Protein AF-A0A0Q9JMV9-F1 (afdb_monomer_lite)

Radius of gyration: 16.18 Å; chains: 1; bounding box: 41×30×48 Å

Foldseek 3Di:
DLVCLVVVLQVLVVVLVVQFDPVCCVVCVVVLVVQLVVQLVVCVVCVVPDQKDFADPPPPDDPNVSSNSSSVRVSSSVSRNLVRPQPPPDPPPRNVVSVVVSVVVVLVVVCCCCPVVVRIDGPPPDDSDPPDD

pLDDT: mean 79.97, std 12.31, range [35.97, 93.56]

Secondary structure (DSSP, 8-state):
-HHHHHHHHHTHHHHHHHHS-GGGHHHHHHHHHHHHHHHHHHHHHTTTS-S-EE--TTT---HHHHHHHHHHHHHHHHHHHHHHT--TTS-THHHHHHHHHHHHHHHHHHHHIIIII--EE-STT--SSS---

Sequence (133 aa):
MELVYFVGSCLWIPVALKFGDWKSLKRYAASVYYVMLGSVLAVVITANRELWIYESPTYHIDDTIIELFITFVVFPSAFFVFLSRYPNGSGVLKPFLYITLWVGVFAGCEAFVHYYLRIMSYQNGWIISALHS

Structure (mmCIF, N/CA/C/O backbone):
data_AF-A0A0Q9JMV9-F1
#
_entry.id   AF-A0A0Q9JMV9-F1
#
loop_
_atom_site.group_PDB
_atom_site.id
_atom_site.type_symbol
_atom_site.label_atom_id
_atom_site.label_alt_id
_atom_site.label_comp_id
_atom_site.label_asym_id
_atom_site.label_entity_id
_atom_site.label_seq_id
_atom_site.pdbx_PDB_ins_code
_atom_site.Cartn_x
_atom_site.Cartn_y
_atom_site.Cartn_z
_atom_site.occupancy
_atom_site.B_iso_or_equiv
_atom_site.auth_seq_id
_atom_site.auth_comp_id
_atom_site.auth_asym_id
_atom_site.auth_atom_id
_atom_site.pdbx_PDB_model_num
ATOM 1 N N . MET A 1 1 ? 9.883 7.353 -17.294 1.00 64.94 1 MET A N 1
ATOM 2 C CA . MET A 1 1 ? 8.598 6.667 -17.010 1.00 64.94 1 MET A CA 1
ATOM 3 C C . MET A 1 1 ? 8.609 6.071 -15.604 1.00 64.94 1 MET A C 1
ATOM 5 O O . MET A 1 1 ? 7.594 6.157 -14.925 1.00 64.94 1 MET A O 1
ATOM 9 N N . GLU A 1 2 ? 9.765 5.624 -15.090 1.00 66.81 2 GLU A N 1
ATOM 10 C CA . GLU A 1 2 ? 9.883 5.078 -13.728 1.00 66.81 2 GLU A CA 1
ATOM 11 C C . GLU A 1 2 ? 9.528 6.094 -12.635 1.00 66.81 2 GLU A C 1
ATOM 13 O O . GLU A 1 2 ? 8.892 5.747 -11.644 1.00 66.81 2 GLU A O 1
ATOM 18 N N . LEU A 1 3 ? 9.863 7.377 -12.836 1.00 72.25 3 LEU A N 1
ATOM 19 C CA . LEU A 1 3 ? 9.514 8.451 -11.896 1.00 72.25 3 LEU A CA 1
ATOM 20 C C . LEU A 1 3 ? 8.010 8.525 -11.594 1.00 72.25 3 LEU A C 1
ATOM 22 O O . LEU A 1 3 ? 7.638 8.937 -10.501 1.00 72.25 3 LEU A O 1
ATOM 26 N N . VAL A 1 4 ? 7.143 8.105 -12.520 1.00 75.94 4 VAL A N 1
ATOM 27 C CA . VAL A 1 4 ? 5.692 8.096 -12.296 1.00 75.94 4 VAL A CA 1
ATOM 28 C C . VAL A 1 4 ? 5.308 7.046 -11.253 1.00 75.94 4 VAL A C 1
ATOM 30 O O . VAL A 1 4 ? 4.483 7.339 -10.389 1.00 75.94 4 VAL A O 1
ATOM 33 N N . TYR A 1 5 ? 5.951 5.874 -11.255 1.00 75.25 5 TYR A N 1
ATOM 34 C CA . TYR A 1 5 ? 5.751 4.858 -10.217 1.00 75.25 5 TYR A CA 1
ATOM 35 C C . TYR A 1 5 ? 6.260 5.324 -8.865 1.00 75.25 5 TYR A C 1
ATOM 37 O O . TYR A 1 5 ? 5.558 5.174 -7.866 1.00 75.25 5 TYR A O 1
ATOM 45 N N . PHE A 1 6 ? 7.448 5.929 -8.827 1.00 80.31 6 PHE A N 1
ATOM 46 C CA . PHE A 1 6 ? 8.015 6.454 -7.589 1.00 80.31 6 PHE A CA 1
ATOM 47 C C . PHE A 1 6 ? 7.139 7.560 -6.999 1.00 80.31 6 PHE A C 1
ATOM 49 O O . PHE A 1 6 ? 6.744 7.483 -5.838 1.00 80.31 6 PHE A O 1
ATOM 56 N N . VAL A 1 7 ? 6.775 8.559 -7.806 1.00 83.75 7 VAL A N 1
ATOM 57 C CA . VAL A 1 7 ? 5.924 9.672 -7.370 1.00 83.75 7 VAL A CA 1
ATOM 58 C C . VAL A 1 7 ? 4.540 9.161 -6.975 1.00 83.75 7 VAL A C 1
ATOM 60 O O . VAL A 1 7 ? 4.081 9.471 -5.879 1.00 83.75 7 VAL A O 1
ATOM 63 N N . GLY A 1 8 ? 3.904 8.329 -7.805 1.00 82.81 8 GLY A N 1
ATOM 64 C CA . GLY A 1 8 ? 2.589 7.747 -7.529 1.00 82.81 8 GLY A CA 1
ATOM 65 C C . GLY A 1 8 ? 2.566 6.900 -6.257 1.00 82.81 8 GLY A C 1
ATOM 66 O O . GLY A 1 8 ? 1.641 7.013 -5.455 1.00 82.81 8 GLY A O 1
ATOM 67 N N . SER A 1 9 ? 3.618 6.119 -6.013 1.00 84.19 9 SER A N 1
ATOM 68 C CA . SER A 1 9 ? 3.758 5.330 -4.787 1.00 84.19 9 SER A CA 1
ATOM 69 C C . SER A 1 9 ? 3.947 6.219 -3.561 1.00 84.19 9 SER A C 1
ATOM 71 O O . SER A 1 9 ? 3.299 6.015 -2.536 1.00 84.19 9 SER A O 1
ATOM 73 N N . CYS A 1 10 ? 4.767 7.265 -3.673 1.00 87.62 10 CYS A N 1
ATOM 74 C CA . CYS A 1 10 ? 4.982 8.233 -2.601 1.00 87.62 10 CYS A CA 1
ATOM 75 C C . CYS A 1 10 ? 3.721 9.033 -2.249 1.00 87.62 10 CYS A C 1
ATOM 77 O O . CYS A 1 10 ? 3.595 9.457 -1.102 1.00 87.62 10 CYS A O 1
ATOM 79 N N . LEU A 1 11 ? 2.758 9.202 -3.168 1.00 88.88 11 LEU A N 1
ATOM 80 C CA . LEU A 1 11 ? 1.466 9.838 -2.868 1.00 88.88 11 LEU A CA 1
ATOM 81 C C . LEU A 1 11 ? 0.630 9.048 -1.849 1.00 88.88 11 LEU A C 1
ATOM 83 O O . LEU A 1 11 ? -0.212 9.637 -1.172 1.00 88.88 11 LEU A O 1
ATOM 87 N N . TRP A 1 12 ? 0.883 7.750 -1.665 1.00 86.56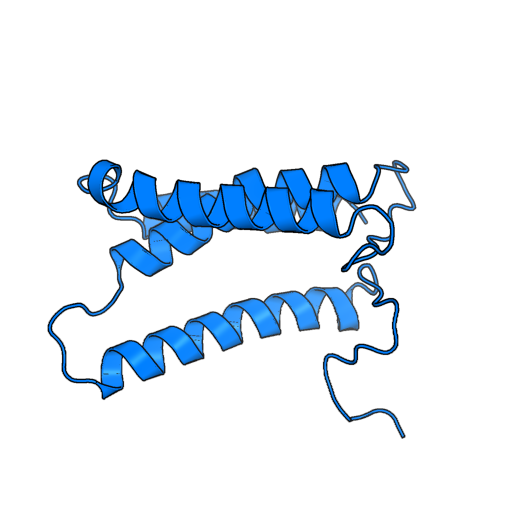 12 TRP A N 1
ATOM 88 C CA . TRP A 1 12 ? 0.205 6.963 -0.633 1.00 86.56 12 TRP A CA 1
ATOM 89 C C . TRP A 1 12 ? 0.674 7.296 0.786 1.00 86.56 12 TRP A C 1
ATOM 91 O O . TRP A 1 12 ? -0.100 7.150 1.732 1.00 86.56 12 TRP A O 1
ATOM 101 N N . ILE A 1 13 ? 1.891 7.820 0.948 1.00 88.06 13 ILE A N 1
ATOM 102 C CA . ILE A 1 13 ? 2.450 8.210 2.249 1.00 88.06 13 ILE A CA 1
ATOM 103 C C . ILE A 1 13 ? 1.627 9.334 2.912 1.00 88.06 13 ILE A C 1
ATOM 105 O O . ILE A 1 13 ? 1.168 9.141 4.040 1.00 88.06 13 ILE A O 1
ATOM 109 N N . PRO A 1 14 ? 1.362 10.494 2.269 1.00 89.81 14 PRO A N 1
ATOM 110 C CA . PRO A 1 14 ? 0.534 11.538 2.873 1.00 89.81 14 PRO A CA 1
ATOM 111 C C . PRO A 1 14 ? -0.919 11.091 3.081 1.00 89.81 14 PRO A C 1
ATOM 113 O O . PRO A 1 14 ? -1.559 11.526 4.039 1.00 89.81 14 PRO A O 1
ATOM 116 N N . VAL A 1 15 ? -1.440 10.193 2.237 1.00 88.19 15 VAL A N 1
ATOM 117 C CA . VAL A 1 15 ? -2.766 9.580 2.427 1.00 88.19 15 VAL A CA 1
ATOM 118 C C . VAL A 1 15 ? -2.784 8.755 3.717 1.00 88.19 15 VAL A C 1
ATOM 120 O O . VAL A 1 15 ? -3.683 8.935 4.540 1.00 88.19 15 VAL A O 1
ATOM 123 N N . ALA A 1 16 ? -1.764 7.927 3.951 1.00 88.12 16 ALA A N 1
ATOM 124 C CA . ALA A 1 16 ? -1.607 7.174 5.192 1.00 88.12 16 ALA A CA 1
ATOM 125 C C . ALA A 1 16 ? -1.449 8.084 6.415 1.00 88.12 16 ALA A C 1
ATOM 127 O O . ALA A 1 16 ? -2.099 7.856 7.435 1.00 88.12 16 ALA A O 1
ATOM 128 N N . LEU A 1 17 ? -0.663 9.158 6.305 1.00 87.00 17 LEU A N 1
ATOM 129 C CA . LEU A 1 17 ? -0.485 10.146 7.377 1.00 87.00 17 LEU A CA 1
ATOM 130 C C . LEU A 1 17 ? -1.797 10.828 7.757 1.00 87.00 17 LEU A C 1
ATOM 132 O O . LEU A 1 17 ? -2.095 10.956 8.942 1.00 87.00 17 LEU A O 1
ATOM 136 N N . LYS A 1 18 ? -2.607 11.214 6.770 1.00 88.38 18 LYS A N 1
ATOM 137 C CA . LYS A 1 18 ? -3.860 11.937 7.002 1.00 88.38 18 LYS A CA 1
ATOM 138 C C . LYS A 1 18 ? -5.007 11.041 7.473 1.00 88.38 18 LYS A C 1
ATOM 140 O O . LYS A 1 18 ? -5.849 11.494 8.247 1.00 88.38 18 LYS A O 1
ATO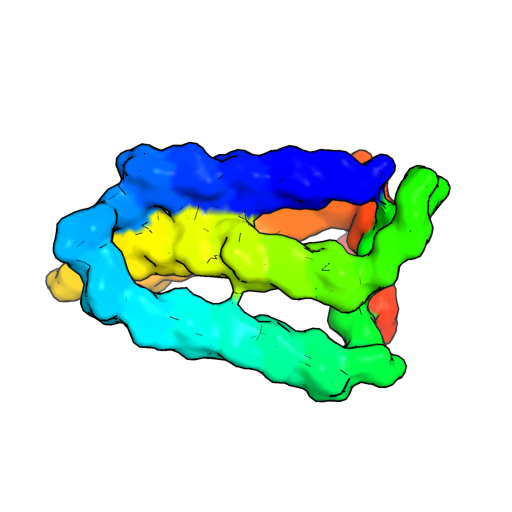M 145 N N . PHE A 1 19 ? -5.093 9.812 6.969 1.00 86.31 19 PHE A N 1
ATOM 146 C CA . PHE A 1 19 ? -6.276 8.966 7.146 1.00 86.31 19 PHE A CA 1
ATOM 147 C C . PHE A 1 19 ? -6.062 7.735 8.029 1.00 86.31 19 PHE A C 1
ATOM 149 O O . PHE A 1 19 ? -7.057 7.126 8.435 1.00 86.31 19 PHE A O 1
ATOM 156 N N . GLY A 1 20 ? -4.811 7.381 8.323 1.00 82.56 20 GLY A N 1
ATOM 157 C CA . GLY A 1 20 ? -4.453 6.255 9.175 1.00 82.56 20 GLY A CA 1
ATOM 158 C C . GLY A 1 20 ? -4.605 6.558 10.666 1.00 82.56 20 GLY A 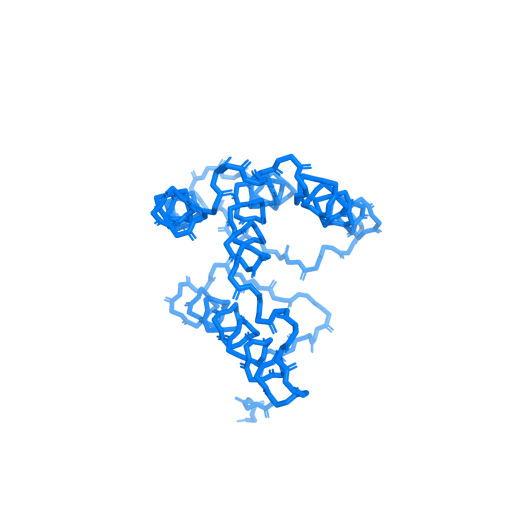C 1
ATOM 159 O O . GLY A 1 20 ? -4.352 7.674 11.125 1.00 82.56 20 GLY A O 1
ATOM 160 N N . ASP A 1 21 ? -5.015 5.552 11.439 1.00 85.75 21 ASP A N 1
ATOM 161 C CA . ASP A 1 21 ? -5.104 5.655 12.896 1.00 85.75 21 ASP A CA 1
ATOM 162 C C . ASP A 1 21 ? -3.772 5.263 13.548 1.00 85.75 21 ASP A C 1
ATOM 164 O O . ASP A 1 21 ? -3.533 4.121 13.948 1.00 85.75 21 ASP A O 1
ATOM 168 N N . TRP A 1 22 ? -2.873 6.241 13.656 1.00 82.25 22 TRP A N 1
ATOM 169 C CA . TRP A 1 22 ? -1.521 6.065 14.197 1.00 82.25 22 TRP A CA 1
ATOM 170 C C . TRP A 1 22 ? -1.495 5.558 15.644 1.00 82.25 22 TRP A C 1
ATOM 172 O O . TRP A 1 22 ? -0.522 4.925 16.055 1.00 82.25 22 TRP A O 1
ATOM 182 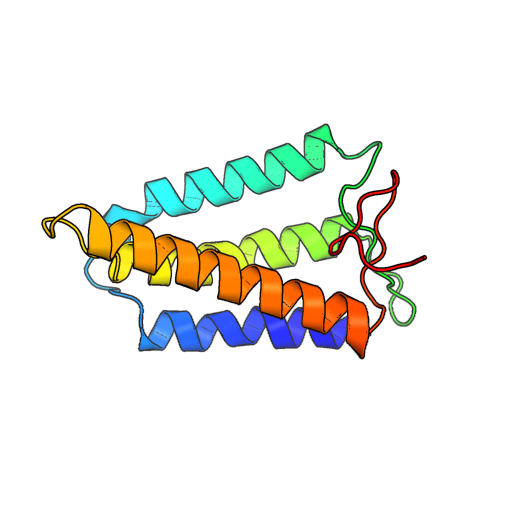N N . LYS A 1 23 ? -2.568 5.777 16.418 1.00 81.56 23 LYS A N 1
ATOM 183 C CA . LYS A 1 23 ? -2.656 5.316 17.813 1.00 81.56 23 LYS A CA 1
ATOM 184 C C . LYS A 1 23 ? -2.801 3.800 17.909 1.00 81.56 23 LYS A C 1
ATOM 186 O O . LYS A 1 23 ? -2.325 3.202 18.871 1.00 81.56 23 LYS A O 1
ATOM 191 N N . SER A 1 24 ? -3.423 3.176 16.913 1.00 81.88 24 SER A N 1
ATOM 192 C CA . SER A 1 24 ? -3.638 1.731 16.850 1.00 81.88 24 SER A CA 1
ATOM 193 C C . SER A 1 24 ? -2.733 1.030 15.831 1.00 81.88 24 SER A C 1
ATOM 195 O O . SER A 1 24 ? -2.913 -0.158 15.573 1.00 81.88 24 SER A O 1
ATOM 197 N N . LEU A 1 25 ? -1.687 1.701 15.328 1.00 79.44 25 LEU A N 1
ATOM 198 C CA . LEU A 1 25 ? -0.734 1.155 14.350 1.00 79.44 25 LEU A CA 1
ATOM 199 C C . LEU A 1 25 ? -0.190 -0.229 14.744 1.00 79.44 25 LEU A C 1
ATOM 201 O O . LEU A 1 25 ? -0.158 -1.138 13.917 1.00 79.44 25 LEU A O 1
ATOM 205 N N . LYS A 1 26 ? 0.155 -0.432 16.024 1.00 82.12 26 LYS A N 1
ATOM 206 C CA . LYS A 1 26 ? 0.636 -1.731 16.532 1.00 82.12 26 LYS A CA 1
ATOM 207 C C . LYS A 1 26 ? -0.372 -2.869 16.343 1.00 82.12 26 LYS A C 1
ATOM 209 O O . LYS A 1 26 ? 0.038 -4.007 16.150 1.00 82.12 26 LYS A O 1
ATOM 214 N N . ARG A 1 27 ? -1.674 -2.572 16.385 1.00 85.94 27 ARG A N 1
ATOM 215 C CA . ARG A 1 27 ? -2.743 -3.561 16.189 1.00 85.94 27 ARG A CA 1
ATOM 216 C C . ARG A 1 27 ? -2.790 -4.055 14.746 1.00 85.94 27 ARG A C 1
ATOM 218 O O . ARG A 1 27 ? -3.054 -5.229 14.521 1.00 85.94 27 ARG A O 1
ATOM 225 N N . TYR A 1 28 ? -2.537 -3.168 13.787 1.00 85.50 28 TYR A N 1
ATOM 226 C CA . TYR A 1 28 ? -2.616 -3.480 12.359 1.00 85.50 28 TYR A CA 1
ATOM 227 C C . TYR A 1 28 ? -1.274 -3.904 11.756 1.00 85.50 28 TYR A C 1
ATOM 229 O O . TYR A 1 28 ? -1.258 -4.490 10.676 1.00 85.50 28 TYR A O 1
ATOM 237 N N . ALA A 1 29 ? -0.164 -3.667 12.461 1.00 85.50 29 ALA A N 1
ATOM 238 C CA . ALA A 1 29 ? 1.186 -3.984 12.004 1.00 85.50 29 ALA A CA 1
ATOM 239 C C . ALA A 1 29 ? 1.330 -5.445 11.550 1.00 85.50 29 ALA A C 1
ATOM 241 O O . ALA A 1 29 ? 1.845 -5.693 10.467 1.00 85.50 29 ALA A O 1
ATOM 242 N N . ALA A 1 30 ? 0.805 -6.405 12.320 1.00 88.19 30 ALA A N 1
ATOM 243 C CA . ALA A 1 30 ? 0.866 -7.822 11.957 1.00 88.19 30 ALA A CA 1
ATOM 244 C C . ALA A 1 30 ? 0.169 -8.123 10.616 1.00 88.19 30 ALA A C 1
ATOM 246 O O . ALA A 1 30 ? 0.710 -8.851 9.789 1.00 88.19 30 ALA A O 1
ATOM 247 N N . SER A 1 31 ? -1.005 -7.532 10.376 1.00 90.06 31 SER A N 1
ATOM 248 C CA . SER A 1 31 ? -1.751 -7.716 9.126 1.00 90.06 31 SER A CA 1
ATOM 249 C C . SER A 1 31 ? -1.059 -7.041 7.945 1.00 90.06 31 SER A C 1
ATOM 251 O O . SER A 1 31 ? -1.012 -7.607 6.858 1.00 90.06 31 SER A O 1
ATOM 253 N N . VAL A 1 32 ? -0.482 -5.858 8.162 1.00 88.31 32 VAL A N 1
ATOM 254 C CA . VAL A 1 32 ? 0.308 -5.161 7.142 1.00 88.31 32 VAL A CA 1
ATOM 255 C C . VAL A 1 32 ? 1.544 -5.983 6.763 1.00 88.31 32 VAL A C 1
ATOM 257 O O . VAL A 1 32 ? 1.779 -6.209 5.579 1.00 88.31 32 VAL A O 1
ATOM 260 N N . TYR A 1 33 ? 2.284 -6.509 7.744 1.00 88.75 33 TYR A N 1
ATOM 261 C CA . TYR A 1 33 ? 3.438 -7.370 7.479 1.00 88.75 33 TYR A CA 1
ATOM 262 C C . TYR A 1 33 ? 3.057 -8.666 6.770 1.00 88.75 33 TYR A C 1
ATOM 264 O O . TYR A 1 33 ? 3.784 -9.094 5.879 1.00 88.75 33 TYR A O 1
ATOM 272 N N . TYR A 1 34 ? 1.918 -9.267 7.119 1.00 90.69 34 TYR A N 1
ATOM 273 C CA . TYR A 1 34 ? 1.413 -10.451 6.427 1.00 90.69 34 TYR A CA 1
ATOM 274 C C . TYR A 1 34 ? 1.200 -10.186 4.931 1.00 90.69 34 TYR A C 1
ATOM 276 O O . TYR A 1 34 ? 1.658 -10.966 4.100 1.00 90.69 34 TYR A O 1
ATOM 284 N N . VAL A 1 35 ? 0.569 -9.060 4.582 1.00 89.44 35 VAL A N 1
ATOM 285 C CA . VAL A 1 35 ? 0.346 -8.674 3.181 1.00 89.44 35 VAL A CA 1
ATOM 286 C C . VAL A 1 35 ? 1.662 -8.393 2.460 1.00 89.44 35 VAL A C 1
ATOM 288 O O . VAL A 1 35 ? 1.862 -8.873 1.348 1.00 89.44 35 VAL A O 1
ATOM 291 N N . MET A 1 36 ? 2.577 -7.656 3.094 1.00 91.00 36 MET A N 1
ATOM 292 C CA . MET A 1 36 ? 3.893 -7.376 2.512 1.00 91.00 36 MET A CA 1
ATOM 293 C C . MET A 1 36 ? 4.669 -8.666 2.241 1.00 91.00 36 MET A C 1
ATOM 295 O O . MET A 1 36 ? 5.218 -8.837 1.159 1.00 91.00 36 MET A O 1
ATOM 299 N N . LEU A 1 37 ? 4.675 -9.594 3.198 1.00 92.19 37 LEU A N 1
ATOM 300 C CA . LEU A 1 37 ? 5.354 -10.877 3.058 1.00 92.19 37 LEU A CA 1
ATOM 301 C C . LEU A 1 37 ? 4.710 -11.736 1.965 1.00 92.19 37 LEU A C 1
ATOM 303 O O . LEU A 1 37 ? 5.429 -12.327 1.168 1.00 92.19 37 LEU A O 1
ATOM 307 N N . GLY A 1 38 ? 3.378 -11.756 1.878 1.00 89.31 38 GLY A N 1
ATOM 308 C CA . GLY A 1 38 ? 2.658 -12.421 0.791 1.00 89.31 38 GLY A CA 1
ATOM 309 C C . GLY A 1 38 ? 3.009 -11.853 -0.585 1.00 89.31 38 GLY A C 1
ATOM 310 O O . GLY A 1 38 ? 3.232 -12.624 -1.514 1.00 89.31 38 GLY A O 1
ATOM 311 N N . SER A 1 39 ? 3.130 -10.528 -0.698 1.00 87.75 39 SER A N 1
ATOM 312 C CA . SER A 1 39 ? 3.570 -9.873 -1.934 1.00 87.75 39 SER A CA 1
ATOM 313 C C . SER A 1 39 ? 4.991 -10.274 -2.315 1.00 87.75 39 SER A C 1
ATOM 315 O O . SER A 1 39 ? 5.219 -10.760 -3.414 1.00 87.75 39 SER A O 1
ATOM 317 N N . VAL A 1 40 ? 5.945 -10.166 -1.383 1.00 88.94 40 VAL A N 1
ATOM 318 C CA . VAL A 1 40 ? 7.341 -10.558 -1.644 1.00 88.94 40 VAL A CA 1
ATOM 319 C C . VAL A 1 40 ? 7.432 -12.033 -2.037 1.00 88.94 40 VAL A C 1
ATOM 321 O O . VAL A 1 40 ? 8.161 -12.380 -2.961 1.00 88.94 40 VAL A O 1
ATOM 324 N N . LEU A 1 41 ? 6.675 -12.911 -1.372 1.00 89.00 41 LEU A N 1
ATOM 325 C CA . LEU A 1 41 ? 6.603 -14.321 -1.749 1.00 89.00 41 LEU A CA 1
ATOM 326 C C . LEU A 1 41 ? 6.046 -14.512 -3.159 1.00 89.00 41 LEU A C 1
ATOM 328 O O . LEU A 1 41 ? 6.559 -15.368 -3.874 1.00 89.00 41 LEU A O 1
ATOM 332 N N . ALA A 1 42 ? 5.037 -13.735 -3.563 1.00 84.81 42 ALA A N 1
ATOM 333 C CA . ALA A 1 42 ? 4.515 -13.780 -4.923 1.00 84.81 42 ALA A CA 1
ATOM 334 C C . ALA A 1 42 ? 5.631 -13.477 -5.927 1.00 84.81 42 ALA A C 1
ATOM 336 O O . ALA A 1 42 ? 5.890 -14.331 -6.767 1.00 84.81 42 ALA A O 1
ATOM 337 N N . VAL A 1 43 ? 6.374 -12.379 -5.741 1.00 84.38 43 VAL A N 1
ATOM 338 C CA . VAL A 1 43 ? 7.527 -12.017 -6.590 1.00 84.38 43 VAL A CA 1
ATOM 339 C C . VAL A 1 43 ? 8.549 -13.150 -6.674 1.00 84.38 43 VAL A C 1
ATOM 341 O O . VAL A 1 43 ? 8.977 -13.528 -7.760 1.00 84.38 43 VAL A O 1
ATOM 344 N N . VAL A 1 44 ? 8.915 -13.750 -5.535 1.00 85.69 44 VAL A N 1
ATOM 345 C CA . VAL A 1 44 ? 9.904 -14.842 -5.488 1.00 85.69 44 VAL A CA 1
ATOM 346 C C . VAL A 1 44 ? 9.409 -16.093 -6.220 1.00 85.69 44 VAL A C 1
ATOM 348 O O . VAL A 1 44 ? 10.173 -16.727 -6.946 1.00 85.69 44 VAL A O 1
ATOM 351 N N . ILE A 1 45 ? 8.138 -16.464 -6.047 1.00 85.38 45 ILE A N 1
ATOM 352 C CA . ILE A 1 45 ? 7.548 -17.648 -6.690 1.00 85.38 45 ILE A CA 1
ATOM 353 C C . ILE A 1 45 ? 7.382 -17.416 -8.195 1.00 85.38 45 ILE A C 1
ATOM 355 O O . ILE A 1 45 ? 7.605 -18.330 -8.993 1.00 85.38 45 ILE A O 1
ATOM 359 N N . THR A 1 46 ? 7.011 -16.201 -8.593 1.00 81.94 46 THR A N 1
ATOM 360 C CA . THR A 1 46 ? 6.793 -15.822 -9.990 1.00 81.94 46 THR A CA 1
ATOM 361 C C . THR A 1 46 ? 8.031 -15.240 -10.658 1.00 81.94 46 THR A C 1
ATOM 363 O O . THR A 1 46 ? 7.923 -14.758 -11.775 1.00 81.94 46 THR A O 1
ATOM 366 N N . ALA A 1 47 ? 9.218 -15.345 -10.057 1.00 77.19 47 ALA A N 1
ATOM 367 C CA . ALA A 1 47 ? 10.450 -14.782 -10.619 1.00 77.19 47 ALA A CA 1
ATOM 368 C C . ALA A 1 47 ? 10.773 -15.291 -12.042 1.00 77.19 47 ALA A C 1
ATOM 370 O O . ALA A 1 47 ? 11.401 -14.595 -12.827 1.00 77.19 47 ALA A O 1
ATOM 371 N N . ASN A 1 48 ? 10.319 -16.500 -12.403 1.00 73.69 48 ASN A N 1
ATOM 372 C CA . ASN A 1 48 ? 10.489 -17.055 -13.757 1.00 73.69 48 ASN A CA 1
ATOM 373 C C . ASN A 1 48 ? 9.370 -16.661 -14.744 1.00 73.69 48 ASN A C 1
ATOM 375 O O . ASN A 1 48 ? 9.474 -16.939 -15.938 1.00 73.69 48 ASN A O 1
ATOM 379 N N . ARG A 1 49 ? 8.259 -16.109 -14.248 1.00 73.56 49 ARG A N 1
ATOM 380 C CA . ARG A 1 49 ? 7.094 -15.648 -15.015 1.00 73.56 49 ARG A CA 1
ATOM 381 C C . ARG A 1 49 ? 6.501 -14.442 -14.304 1.00 73.56 49 ARG A C 1
ATOM 383 O O . ARG A 1 49 ? 5.487 -14.579 -13.618 1.00 73.56 49 ARG A O 1
ATOM 390 N N . GLU A 1 50 ? 7.167 -13.303 -14.443 1.00 71.38 50 GLU A N 1
ATOM 391 C CA . GLU A 1 50 ? 6.758 -12.063 -13.790 1.00 71.38 50 GLU A CA 1
ATOM 392 C C . GLU A 1 50 ? 5.285 -11.772 -14.095 1.00 71.38 50 GLU A C 1
ATOM 394 O O . GLU A 1 50 ? 4.825 -11.870 -15.238 1.00 71.38 50 GLU A O 1
ATOM 399 N N . LEU A 1 51 ? 4.525 -11.483 -13.038 1.00 69.69 51 LEU A N 1
ATOM 400 C CA . LEU A 1 51 ? 3.107 -11.132 -13.141 1.00 69.69 51 LEU A CA 1
ATOM 401 C C . LEU A 1 51 ? 2.930 -9.814 -13.898 1.00 69.69 51 LEU A C 1
ATOM 403 O O . LEU A 1 51 ? 1.960 -9.636 -14.633 1.00 69.69 51 LEU A O 1
ATOM 407 N N . TRP A 1 52 ? 3.897 -8.919 -13.724 1.00 71.25 52 TRP A N 1
ATOM 408 C CA . TRP A 1 52 ? 3.885 -7.562 -14.223 1.00 71.25 52 TRP A CA 1
ATOM 409 C C . TRP A 1 52 ? 5.239 -7.248 -14.825 1.00 71.25 52 TRP A C 1
ATOM 411 O O . TRP A 1 52 ? 6.242 -7.353 -14.128 1.00 71.25 52 TRP A O 1
ATOM 421 N N . ILE A 1 53 ? 5.249 -6.839 -16.091 1.00 70.81 53 ILE A N 1
ATOM 422 C CA . ILE A 1 53 ? 6.443 -6.258 -16.699 1.00 70.81 53 ILE A CA 1
ATOM 423 C C . ILE A 1 53 ? 6.307 -4.742 -16.642 1.00 70.81 53 ILE A C 1
ATOM 425 O O . ILE A 1 53 ? 5.296 -4.184 -17.097 1.00 70.81 53 ILE A O 1
ATOM 429 N N . TYR A 1 54 ? 7.318 -4.088 -16.081 1.00 71.81 54 TYR A N 1
ATOM 430 C CA . TYR A 1 54 ? 7.377 -2.644 -15.912 1.00 71.81 54 TYR A CA 1
ATOM 431 C C . TYR A 1 54 ? 8.323 -2.048 -16.957 1.00 71.81 54 TYR A C 1
ATOM 433 O O . TYR A 1 54 ? 9.534 -2.222 -16.924 1.00 71.81 54 TYR A O 1
ATOM 441 N N . GLU A 1 55 ? 7.795 -1.282 -17.909 1.00 68.94 55 GLU A N 1
ATOM 442 C CA . GLU A 1 55 ? 8.658 -0.648 -18.902 1.00 68.94 55 GLU A CA 1
ATOM 443 C C . GLU A 1 55 ? 9.530 0.441 -18.247 1.00 68.94 55 GLU A C 1
ATOM 445 O O . GLU A 1 55 ? 9.058 1.515 -17.855 1.00 68.94 55 GLU A O 1
ATOM 450 N N . SER A 1 56 ? 10.838 0.172 -18.168 1.00 66.75 56 SER A N 1
ATOM 451 C CA . SER A 1 56 ? 11.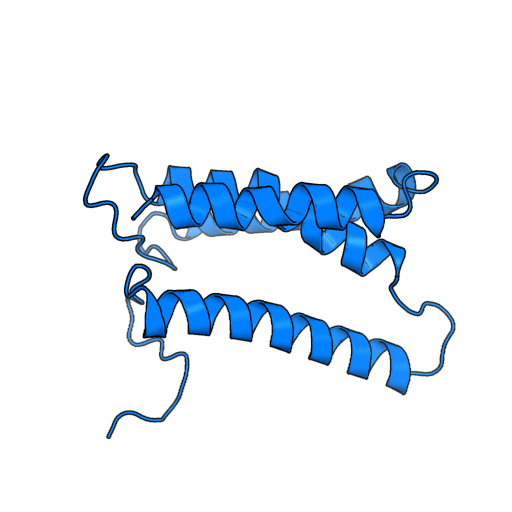855 1.047 -17.569 1.00 66.75 56 SER A CA 1
ATOM 452 C C . SER A 1 56 ? 12.831 1.615 -18.624 1.00 66.75 56 SER A C 1
ATOM 454 O O . SER A 1 56 ? 14.016 1.276 -18.644 1.00 66.75 56 SER A O 1
ATOM 456 N N . PRO A 1 57 ? 12.374 2.483 -19.549 1.00 63.12 57 PRO A N 1
ATOM 457 C CA . PRO A 1 57 ? 13.197 2.929 -20.674 1.00 63.12 57 PRO A CA 1
ATOM 458 C C . PRO A 1 57 ? 14.260 3.977 -20.313 1.00 63.12 57 PRO A C 1
ATOM 460 O O . PRO A 1 57 ? 15.090 4.291 -21.159 1.00 63.12 57 PRO A O 1
ATOM 463 N N . THR A 1 58 ? 14.210 4.600 -19.128 1.00 69.56 58 THR A N 1
ATOM 464 C CA . THR A 1 58 ? 15.080 5.749 -18.801 1.00 69.56 58 THR A CA 1
ATOM 465 C C . THR A 1 58 ? 16.252 5.352 -17.913 1.00 69.56 58 THR A C 1
ATOM 467 O O . THR A 1 58 ? 17.361 5.833 -18.129 1.00 69.56 58 THR A O 1
ATOM 470 N N . TYR A 1 59 ? 16.020 4.488 -16.927 1.00 71.38 59 TYR A N 1
ATOM 471 C CA . TYR A 1 59 ? 17.027 4.077 -15.951 1.00 71.38 59 TYR A CA 1
ATOM 472 C C . TYR A 1 59 ? 17.304 2.569 -15.961 1.00 71.38 59 TYR A C 1
ATOM 474 O O . TYR A 1 59 ? 18.203 2.149 -15.239 1.00 71.38 59 TYR A O 1
ATOM 482 N N . HIS A 1 60 ? 16.585 1.778 -16.773 1.00 75.19 60 HIS A N 1
ATOM 483 C CA . HIS A 1 60 ? 16.729 0.317 -16.854 1.00 75.19 60 HIS A CA 1
ATOM 484 C C . HIS A 1 60 ? 16.740 -0.356 -15.470 1.00 75.19 60 HIS A C 1
ATOM 486 O O . HIS A 1 60 ? 17.590 -1.191 -15.171 1.00 75.19 60 HIS A O 1
ATOM 492 N N . ILE A 1 61 ? 15.829 0.077 -14.601 1.00 78.19 61 ILE A N 1
ATOM 493 C CA . ILE A 1 61 ? 15.624 -0.498 -13.275 1.00 78.19 61 ILE A CA 1
ATOM 494 C C . ILE A 1 61 ? 14.930 -1.845 -13.460 1.00 78.19 61 ILE A C 1
ATOM 496 O O . ILE A 1 61 ? 13.938 -1.922 -14.178 1.00 78.19 61 ILE A O 1
ATOM 500 N N . ASP A 1 62 ? 15.428 -2.875 -12.778 1.00 81.88 62 ASP A N 1
ATOM 501 C CA . ASP A 1 62 ? 14.802 -4.195 -12.796 1.00 81.88 62 ASP A CA 1
ATOM 502 C C . ASP A 1 62 ? 13.365 -4.146 -12.256 1.00 81.88 62 ASP A C 1
ATOM 504 O O . ASP A 1 62 ? 13.091 -3.546 -11.208 1.00 81.88 62 ASP A O 1
ATOM 508 N N . ASP A 1 63 ? 12.463 -4.862 -12.919 1.00 80.06 63 ASP A N 1
ATOM 509 C CA . ASP A 1 63 ? 11.037 -4.952 -12.583 1.00 80.06 63 ASP A CA 1
ATOM 510 C C . ASP A 1 63 ? 10.817 -5.416 -11.141 1.00 80.06 63 ASP A C 1
ATOM 512 O O . ASP A 1 63 ? 10.016 -4.843 -10.400 1.00 80.06 63 ASP A O 1
ATOM 516 N N . THR A 1 64 ? 11.644 -6.360 -10.686 1.00 82.81 64 THR A N 1
ATOM 517 C CA . THR A 1 64 ? 11.675 -6.822 -9.292 1.00 82.81 64 THR A CA 1
ATOM 518 C C . THR A 1 64 ? 11.943 -5.678 -8.303 1.00 82.81 64 THR A C 1
ATOM 520 O O . THR A 1 64 ? 11.339 -5.628 -7.231 1.00 82.81 64 THR A O 1
ATOM 523 N N . ILE A 1 65 ? 12.831 -4.730 -8.626 1.00 83.25 65 ILE A N 1
ATOM 524 C CA . ILE A 1 65 ? 13.141 -3.590 -7.746 1.00 83.25 65 ILE A CA 1
ATOM 525 C C . ILE A 1 65 ? 11.940 -2.644 -7.668 1.00 83.25 65 ILE A C 1
ATOM 527 O O . ILE A 1 65 ? 11.610 -2.156 -6.582 1.00 83.25 65 ILE A O 1
ATOM 531 N N . ILE A 1 66 ? 11.271 -2.404 -8.797 1.00 83.38 66 ILE A N 1
ATOM 532 C CA . ILE A 1 66 ? 10.062 -1.574 -8.862 1.00 83.38 66 ILE A CA 1
ATOM 533 C C . ILE A 1 66 ? 8.936 -2.223 -8.045 1.00 83.38 66 ILE A C 1
ATOM 535 O O . ILE A 1 66 ? 8.304 -1.553 -7.223 1.00 83.38 66 ILE A O 1
ATOM 539 N N . GLU A 1 67 ? 8.725 -3.529 -8.195 1.00 84.50 67 GLU A N 1
ATOM 540 C CA . GLU A 1 67 ? 7.688 -4.277 -7.480 1.00 84.50 67 GLU A CA 1
ATOM 541 C C . GLU A 1 67 ? 7.947 -4.334 -5.966 1.00 84.50 67 GLU A C 1
ATOM 543 O O . GLU A 1 67 ? 7.030 -4.135 -5.158 1.00 84.50 67 GLU A O 1
ATOM 548 N N . LEU A 1 68 ? 9.206 -4.509 -5.554 1.00 86.81 68 LEU A N 1
ATOM 549 C CA . LEU A 1 68 ? 9.597 -4.405 -4.148 1.00 86.81 68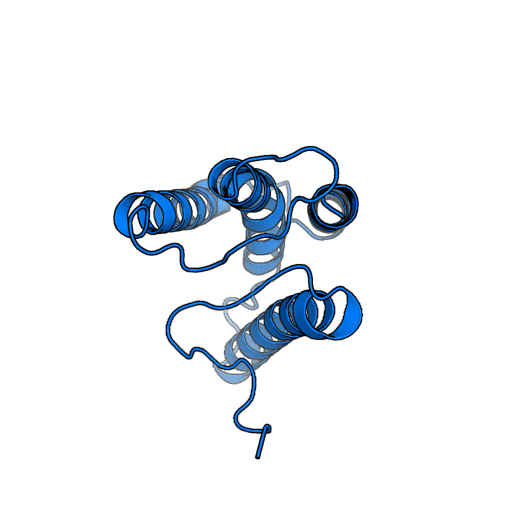 LEU A CA 1
ATOM 550 C C . LEU A 1 68 ? 9.342 -2.993 -3.615 1.00 86.81 68 LEU A C 1
ATOM 552 O O . LEU A 1 68 ? 8.761 -2.847 -2.540 1.00 86.81 68 LEU A O 1
ATOM 556 N N . PHE A 1 69 ? 9.706 -1.945 -4.356 1.00 87.62 69 PHE A N 1
ATOM 557 C CA . PHE A 1 69 ? 9.453 -0.568 -3.931 1.00 87.62 69 PHE A CA 1
ATOM 558 C C . PHE A 1 69 ? 7.958 -0.307 -3.706 1.00 87.62 69 PHE A C 1
ATOM 560 O O . PHE A 1 69 ? 7.565 0.206 -2.655 1.00 87.62 69 PHE A O 1
ATOM 567 N N . ILE A 1 70 ? 7.107 -0.733 -4.642 1.00 85.94 70 ILE A N 1
ATOM 568 C CA . ILE A 1 70 ? 5.648 -0.645 -4.507 1.00 85.94 70 ILE A CA 1
ATOM 569 C C . ILE A 1 70 ? 5.179 -1.441 -3.280 1.00 85.94 70 ILE A C 1
ATOM 571 O O . ILE A 1 70 ? 4.417 -0.921 -2.461 1.00 85.94 70 ILE A O 1
ATOM 575 N N . THR A 1 71 ? 5.684 -2.659 -3.085 1.00 88.75 71 THR A N 1
ATOM 576 C CA . THR A 1 71 ? 5.346 -3.515 -1.937 1.00 88.75 71 THR A CA 1
ATOM 577 C C . THR A 1 71 ? 5.712 -2.873 -0.596 1.00 88.75 71 THR A C 1
ATOM 579 O O . THR A 1 71 ? 4.951 -2.976 0.363 1.00 88.75 71 THR A O 1
ATOM 582 N N . PHE A 1 72 ? 6.850 -2.184 -0.501 1.00 88.56 72 PHE A N 1
ATOM 583 C CA . PHE A 1 72 ? 7.312 -1.566 0.747 1.00 88.56 72 PHE A CA 1
ATOM 584 C C . PHE A 1 72 ? 6.761 -0.159 0.996 1.00 88.56 72 PHE A C 1
ATOM 586 O O . PHE A 1 72 ? 6.823 0.314 2.130 1.00 88.56 72 PHE A O 1
ATOM 593 N N . VAL A 1 73 ? 6.203 0.509 -0.016 1.00 88.75 73 VAL A N 1
ATOM 594 C CA . VAL A 1 73 ? 5.677 1.878 0.114 1.00 88.75 73 VAL A CA 1
ATOM 595 C C . VAL A 1 73 ? 4.158 1.911 0.002 1.00 88.75 73 VAL A C 1
ATOM 597 O O . VAL A 1 73 ? 3.479 2.410 0.905 1.00 88.75 73 VAL A O 1
ATOM 600 N N . VAL A 1 74 ? 3.605 1.364 -1.079 1.00 88.94 74 VAL A N 1
ATOM 601 C CA . VAL A 1 74 ? 2.170 1.428 -1.381 1.00 88.94 74 VAL A CA 1
ATOM 602 C C . VAL A 1 74 ? 1.388 0.506 -0.469 1.00 88.94 74 VAL A C 1
ATOM 604 O O . VAL A 1 74 ? 0.433 0.957 0.159 1.00 88.94 74 VAL A O 1
ATOM 607 N N . PHE A 1 75 ? 1.789 -0.761 -0.341 1.00 87.81 75 PHE A N 1
ATOM 608 C CA . PHE A 1 75 ? 1.018 -1.724 0.447 1.00 87.81 75 PHE A CA 1
ATOM 609 C C . PHE A 1 75 ? 0.916 -1.358 1.926 1.00 87.81 75 PHE A C 1
ATOM 611 O O . PHE A 1 75 ? -0.214 -1.265 2.406 1.00 87.81 75 PHE A O 1
ATOM 618 N N . PRO A 1 76 ? 1.996 -1.057 2.667 1.00 88.56 76 PRO A N 1
ATOM 619 C CA . PRO A 1 76 ? 1.839 -0.664 4.060 1.00 88.56 76 PRO A CA 1
ATOM 620 C C . PRO A 1 76 ? 1.004 0.603 4.217 1.00 88.56 76 PRO A C 1
ATOM 622 O O . PRO A 1 76 ? 0.167 0.661 5.113 1.00 88.56 76 PRO A O 1
ATOM 625 N N . SER A 1 77 ? 1.153 1.579 3.320 1.00 89.50 77 SER A N 1
ATOM 626 C CA . SER A 1 77 ? 0.382 2.823 3.367 1.00 89.50 77 SER A CA 1
ATOM 627 C C . SER A 1 77 ? -1.109 2.589 3.104 1.00 89.50 77 SER A C 1
ATOM 629 O O . SER A 1 77 ? -1.962 3.002 3.891 1.00 89.50 77 SER A O 1
ATOM 631 N N . ALA A 1 78 ? -1.441 1.895 2.017 1.00 90.25 78 ALA A N 1
ATOM 632 C CA . ALA A 1 78 ? -2.813 1.665 1.591 1.00 90.25 78 ALA A CA 1
ATOM 633 C C . ALA A 1 78 ? -3.548 0.694 2.526 1.00 90.25 78 ALA A C 1
ATOM 635 O O . ALA A 1 78 ? -4.651 1.000 2.984 1.00 90.25 78 ALA A O 1
ATOM 636 N N . PHE A 1 79 ? -2.924 -0.433 2.889 1.00 89.50 79 PHE A N 1
ATOM 637 C CA . PHE A 1 79 ? -3.528 -1.406 3.803 1.00 89.50 79 PHE A CA 1
ATOM 638 C C . PHE A 1 79 ? -3.690 -0.849 5.216 1.00 89.50 79 PHE A C 1
ATOM 640 O O . PHE A 1 79 ? -4.680 -1.154 5.881 1.00 89.50 79 PHE A O 1
ATOM 647 N N . PHE A 1 80 ? -2.781 0.011 5.677 1.00 89.94 80 PHE A N 1
ATOM 648 C CA . PHE A 1 80 ? -2.954 0.677 6.963 1.00 89.94 80 PHE A CA 1
ATOM 649 C C . PHE A 1 80 ? -4.199 1.572 6.983 1.00 89.94 80 PHE A C 1
ATOM 651 O O . PHE A 1 80 ? -4.979 1.512 7.937 1.00 89.94 80 PHE A O 1
ATOM 658 N N . VAL A 1 81 ? -4.441 2.352 5.924 1.00 90.75 81 VAL A N 1
ATOM 659 C CA . VAL A 1 81 ? -5.661 3.171 5.802 1.00 90.75 81 VAL A CA 1
ATOM 660 C C . VAL A 1 81 ? -6.900 2.289 5.682 1.00 90.75 81 VAL A C 1
ATOM 662 O O . VAL A 1 81 ? -7.894 2.546 6.367 1.00 90.75 81 VAL A O 1
ATOM 665 N N . PHE A 1 82 ? -6.830 1.233 4.864 1.00 90.69 82 PHE A N 1
ATOM 666 C CA . PHE A 1 82 ? -7.903 0.256 4.702 1.00 90.69 82 PHE A CA 1
ATOM 667 C C . PHE A 1 82 ? -8.347 -0.297 6.058 1.00 90.69 82 PHE A C 1
ATOM 669 O O . PHE A 1 82 ? -9.523 -0.179 6.403 1.00 90.69 82 PHE A O 1
ATOM 676 N N . LEU A 1 83 ? -7.401 -0.829 6.839 1.00 89.38 83 LEU A N 1
ATOM 677 C CA . LEU A 1 83 ? -7.651 -1.449 8.141 1.00 89.38 83 LEU A CA 1
ATOM 678 C C . LEU A 1 83 ? -8.105 -0.434 9.192 1.00 89.38 83 LEU A C 1
ATOM 680 O O . LEU A 1 83 ? -9.034 -0.719 9.944 1.00 89.38 83 LEU A O 1
ATOM 684 N N . SER A 1 84 ? -7.506 0.761 9.213 1.00 87.94 84 SER A N 1
ATOM 685 C CA . SER A 1 84 ? -7.847 1.816 10.181 1.00 87.94 84 SER A CA 1
ATOM 686 C C . SER A 1 84 ? -9.306 2.260 10.088 1.00 87.94 84 SER A C 1
ATOM 688 O O . SER A 1 84 ? -9.892 2.683 11.082 1.00 87.94 84 SER A O 1
ATOM 690 N N . ARG A 1 85 ? -9.895 2.190 8.891 1.00 88.31 85 ARG A N 1
ATOM 691 C CA . ARG A 1 85 ? -11.257 2.667 8.607 1.00 88.31 85 ARG A CA 1
ATOM 692 C C . ARG A 1 85 ? -12.230 1.553 8.258 1.00 88.31 85 ARG A C 1
ATOM 694 O O . ARG A 1 85 ? -13.372 1.834 7.896 1.00 88.31 85 ARG A O 1
ATOM 701 N N . TYR A 1 86 ? -11.794 0.304 8.369 1.00 88.38 86 TYR A N 1
ATOM 702 C CA . TYR A 1 86 ? -12.647 -0.829 8.077 1.00 88.38 86 TYR A CA 1
ATOM 703 C C . TYR A 1 86 ? -13.856 -0.817 9.029 1.00 88.38 86 TYR A C 1
ATOM 705 O O . TYR A 1 86 ? -13.665 -0.708 10.246 1.00 88.38 86 TYR A O 1
ATOM 713 N N . PRO A 1 87 ? -15.100 -0.908 8.521 1.00 87.50 87 PRO A N 1
ATOM 714 C CA . PRO A 1 87 ? -16.306 -0.698 9.319 1.00 87.50 87 PRO A CA 1
ATOM 715 C C . PRO A 1 87 ? -16.648 -1.934 10.176 1.00 87.50 87 PRO A C 1
ATOM 717 O O . PRO A 1 87 ? -17.688 -2.576 10.010 1.00 87.50 87 PRO A O 1
ATOM 720 N N . ASN A 1 88 ? -15.758 -2.265 11.114 1.00 81.31 88 ASN A N 1
ATOM 721 C CA . ASN A 1 88 ? -15.907 -3.355 12.073 1.00 81.31 88 ASN A CA 1
ATOM 722 C C . ASN A 1 88 ? -17.141 -3.143 12.961 1.00 81.31 88 ASN A C 1
ATOM 724 O O . ASN A 1 88 ? -17.359 -2.053 13.484 1.00 81.31 88 ASN A O 1
ATOM 728 N N . GLY A 1 89 ? -17.943 -4.195 13.143 1.00 82.12 89 GLY A N 1
ATOM 729 C CA . GLY A 1 89 ? -19.154 -4.148 13.973 1.00 82.12 89 GLY A CA 1
ATOM 730 C C . GLY A 1 89 ? -20.376 -3.520 13.295 1.00 82.12 89 GLY A C 1
ATOM 731 O O . GLY A 1 89 ? -21.410 -3.350 13.935 1.00 82.12 89 GLY A O 1
ATOM 732 N N . SER A 1 90 ? -20.289 -3.193 12.004 1.00 76.12 90 SER A N 1
ATOM 733 C CA . SER A 1 90 ? -21.461 -2.869 11.192 1.00 76.12 90 SER A CA 1
ATOM 734 C C . SER A 1 90 ? -21.998 -4.112 10.471 1.00 76.12 90 SER A C 1
ATOM 736 O O . SER A 1 90 ? -21.263 -5.077 10.272 1.00 76.12 90 SER A O 1
ATOM 738 N N . GLY A 1 91 ? -23.286 -4.121 10.106 1.00 87.62 91 GLY A N 1
ATOM 739 C CA . GLY A 1 91 ? -23.875 -5.228 9.340 1.00 87.62 91 GLY A CA 1
ATOM 740 C C . GLY A 1 91 ? -23.142 -5.490 8.014 1.00 87.62 91 GLY A C 1
ATOM 741 O O . GLY A 1 91 ? -22.421 -4.627 7.520 1.00 87.62 91 GLY A O 1
ATOM 742 N N . VAL A 1 92 ? -23.365 -6.660 7.407 1.00 88.81 92 VAL A N 1
ATOM 743 C CA . VAL A 1 92 ? -22.572 -7.208 6.280 1.00 88.81 92 VAL A CA 1
ATOM 744 C C . VAL A 1 92 ? -22.430 -6.304 5.045 1.00 88.81 92 VAL A C 1
ATOM 746 O O . VAL A 1 92 ? -21.440 -6.401 4.324 1.00 88.81 92 VAL A O 1
ATOM 749 N N . LEU A 1 93 ? -23.375 -5.390 4.813 1.00 90.88 93 LEU A N 1
ATOM 750 C CA . LEU A 1 93 ? -23.387 -4.529 3.628 1.00 90.88 93 LEU A CA 1
ATOM 751 C C . LEU A 1 93 ? -22.258 -3.486 3.625 1.00 90.88 93 LEU A C 1
ATOM 753 O O . LEU A 1 93 ? -21.663 -3.227 2.582 1.00 90.88 93 LEU A O 1
ATOM 757 N N . LYS A 1 94 ? -21.946 -2.876 4.775 1.00 90.25 94 LYS A N 1
ATOM 758 C CA . LYS A 1 94 ? -20.936 -1.804 4.837 1.00 90.25 94 LYS A CA 1
ATOM 759 C C . LYS A 1 94 ? -19.514 -2.324 4.590 1.00 90.25 94 LYS A C 1
ATOM 761 O O . LYS A 1 94 ? -18.822 -1.703 3.786 1.00 90.25 94 LYS A O 1
ATOM 766 N N . PRO A 1 95 ? -19.068 -3.438 5.205 1.00 91.06 95 PRO A N 1
ATOM 767 C CA . PRO A 1 95 ? -17.784 -4.046 4.873 1.00 91.06 95 PRO A CA 1
ATOM 768 C C . PRO A 1 95 ? -17.694 -4.459 3.404 1.00 91.06 95 PRO A C 1
ATOM 770 O O . PRO A 1 95 ? -16.677 -4.199 2.771 1.00 91.06 95 PRO A O 1
ATOM 773 N N . PHE A 1 96 ? -18.769 -5.028 2.846 1.00 91.69 96 PHE A N 1
ATOM 774 C CA . PHE A 1 96 ? -18.809 -5.417 1.438 1.00 91.69 96 PHE A CA 1
ATOM 775 C C . PHE A 1 96 ? -18.598 -4.215 0.508 1.00 91.69 96 PHE A C 1
ATOM 777 O O . PHE A 1 96 ? -17.655 -4.215 -0.276 1.00 91.69 96 PHE A O 1
ATOM 784 N N . LEU A 1 97 ? -19.398 -3.152 0.658 1.00 92.81 97 LEU A N 1
ATOM 785 C CA . LEU A 1 97 ? -19.252 -1.928 -0.141 1.00 92.81 97 LEU A CA 1
ATOM 786 C C . LEU A 1 97 ? -17.875 -1.280 0.035 1.00 92.81 97 LEU A C 1
ATOM 788 O O . LEU A 1 97 ? -17.314 -0.753 -0.922 1.00 92.81 97 LEU A O 1
ATOM 792 N N . TYR A 1 98 ? -17.324 -1.329 1.248 1.00 92.56 98 TYR A N 1
ATOM 793 C CA . TYR A 1 98 ? -15.993 -0.809 1.529 1.00 92.56 98 TYR A CA 1
ATOM 794 C C . TYR A 1 98 ? -14.913 -1.591 0.774 1.00 92.56 98 TYR A C 1
ATOM 796 O O . TYR A 1 98 ? -14.071 -0.984 0.120 1.00 92.56 98 TYR A O 1
ATOM 804 N N . ILE A 1 99 ? -14.965 -2.926 0.793 1.00 92.56 99 ILE A N 1
ATOM 805 C CA . ILE A 1 99 ? -14.046 -3.774 0.021 1.00 92.56 99 ILE A CA 1
ATOM 806 C C . ILE A 1 99 ? -14.199 -3.498 -1.476 1.00 92.56 99 ILE A C 1
ATOM 808 O O . ILE A 1 99 ? -13.197 -3.267 -2.146 1.00 92.56 99 ILE A O 1
ATOM 812 N N . THR A 1 100 ? -15.428 -3.455 -2.000 1.00 92.06 100 THR A N 1
ATOM 813 C CA . THR A 1 100 ? -15.683 -3.163 -3.420 1.00 92.06 100 THR A CA 1
ATOM 814 C C . THR A 1 100 ? -15.125 -1.803 -3.834 1.00 92.06 100 THR A C 1
ATOM 816 O O . THR A 1 100 ? -14.532 -1.691 -4.903 1.00 92.06 100 THR A O 1
ATOM 819 N N . LEU A 1 101 ? -15.257 -0.780 -2.985 1.00 93.56 101 LEU A N 1
ATOM 820 C CA . LEU A 1 101 ? -14.669 0.535 -3.233 1.00 93.56 101 LEU A CA 1
ATOM 821 C C . LEU A 1 101 ? -13.147 0.446 -3.347 1.00 93.56 101 LEU A C 1
ATOM 823 O O . LEU A 1 101 ? -12.580 0.998 -4.283 1.00 93.56 101 LEU A O 1
ATOM 827 N N . TRP A 1 102 ? -12.484 -0.263 -2.433 1.00 92.44 102 TRP A N 1
ATOM 828 C CA . TRP A 1 102 ? -11.030 -0.418 -2.471 1.00 92.44 102 TRP A CA 1
ATOM 829 C C . TRP A 1 102 ? -10.548 -1.226 -3.675 1.00 92.44 102 TRP A C 1
ATOM 831 O O . TRP A 1 102 ? -9.570 -0.832 -4.304 1.00 92.44 102 TRP A O 1
ATOM 841 N N . VAL A 1 103 ? -11.266 -2.288 -4.049 1.00 91.00 103 VAL A N 1
ATOM 842 C CA . VAL A 1 103 ? -11.022 -3.014 -5.305 1.00 91.00 103 VAL A CA 1
ATOM 843 C C . VAL A 1 103 ? -11.131 -2.059 -6.494 1.00 91.00 103 VAL A C 1
ATOM 845 O O . VAL A 1 103 ? -10.242 -2.040 -7.337 1.00 91.00 103 VAL A O 1
ATOM 848 N N . GLY A 1 104 ? -12.164 -1.212 -6.533 1.00 90.50 104 GLY A N 1
ATOM 849 C CA . GLY A 1 104 ? -12.338 -0.206 -7.581 1.00 90.50 104 GLY A CA 1
ATOM 850 C C . GLY A 1 104 ? -11.227 0.847 -7.615 1.00 90.50 104 GLY A C 1
ATOM 851 O O . GLY A 1 104 ? -10.795 1.232 -8.696 1.00 90.50 104 GLY A O 1
ATOM 852 N N . VAL A 1 105 ? -10.726 1.289 -6.457 1.00 89.44 105 VAL A N 1
ATOM 853 C CA . VAL A 1 105 ? -9.590 2.224 -6.374 1.00 89.44 105 VAL A CA 1
ATOM 854 C C . VAL A 1 105 ? -8.330 1.591 -6.960 1.00 89.44 105 VAL A C 1
ATOM 856 O O . VAL A 1 105 ? -7.696 2.206 -7.813 1.00 89.44 105 VAL A O 1
ATOM 859 N N . PHE A 1 106 ? -7.983 0.366 -6.553 1.00 87.31 106 PHE A N 1
ATOM 860 C CA . PHE A 1 106 ? -6.794 -0.314 -7.072 1.00 87.31 106 PHE A CA 1
ATOM 861 C C . PHE A 1 106 ? -6.922 -0.647 -8.560 1.00 87.31 106 PHE A C 1
ATOM 863 O O . PHE A 1 106 ? -6.019 -0.311 -9.320 1.00 87.31 106 PHE A O 1
ATOM 870 N N . ALA A 1 107 ? -8.065 -1.187 -8.993 1.00 85.19 107 ALA A N 1
ATOM 871 C CA . ALA A 1 107 ? -8.334 -1.450 -10.406 1.00 85.19 107 ALA A CA 1
ATOM 872 C C . ALA A 1 107 ? -8.310 -0.161 -11.245 1.00 85.19 107 ALA A C 1
ATOM 874 O O . ALA A 1 107 ? -7.805 -0.153 -12.362 1.00 85.19 107 ALA A O 1
ATOM 875 N N . GLY A 1 108 ? -8.815 0.953 -10.707 1.00 85.62 108 GLY A N 1
ATOM 876 C CA . GLY A 1 108 ? -8.758 2.261 -11.355 1.00 85.62 108 GLY A CA 1
ATOM 877 C C . GLY A 1 108 ? -7.331 2.798 -11.478 1.00 85.62 108 GLY A C 1
ATOM 878 O O . GLY A 1 108 ? -6.961 3.295 -12.540 1.00 85.62 108 GLY A O 1
ATOM 879 N N . CYS A 1 109 ? -6.513 2.674 -10.428 1.00 82.88 109 CYS A N 1
ATOM 880 C CA . CYS A 1 109 ? -5.092 3.027 -10.479 1.00 82.88 109 CYS A CA 1
ATOM 881 C C . CYS A 1 109 ? -4.345 2.192 -11.524 1.00 82.88 109 CYS A C 1
ATOM 883 O O . CYS A 1 109 ? -3.581 2.733 -12.318 1.00 82.88 109 CYS A O 1
ATOM 885 N N . GLU A 1 110 ? -4.593 0.890 -11.543 1.00 78.94 110 GLU A N 1
ATOM 886 C CA . GLU A 1 110 ? -3.981 -0.048 -12.474 1.00 78.94 110 GLU A CA 1
ATOM 887 C C . GLU A 1 110 ? -4.397 0.234 -13.923 1.00 78.94 110 GLU A C 1
ATOM 889 O O . GLU A 1 110 ? -3.544 0.391 -14.794 1.00 78.94 110 GLU A O 1
ATOM 894 N N . ALA A 1 111 ? -5.695 0.427 -14.173 1.00 79.12 111 ALA A N 1
ATOM 895 C CA . ALA A 1 111 ? -6.212 0.828 -15.476 1.00 79.12 111 ALA A CA 1
ATOM 896 C C . ALA A 1 111 ? -5.642 2.183 -15.917 1.00 79.12 111 ALA A C 1
ATOM 898 O O . ALA A 1 111 ? -5.306 2.355 -17.087 1.00 79.12 111 ALA A O 1
ATOM 899 N N . PHE A 1 112 ? -5.488 3.141 -15.000 1.00 79.81 112 PHE A N 1
ATOM 900 C CA . PHE A 1 112 ? -4.889 4.433 -15.318 1.00 79.81 112 PHE A CA 1
ATOM 901 C C . PHE A 1 112 ? -3.439 4.276 -15.798 1.00 79.81 112 PHE A C 1
ATOM 903 O O . PHE A 1 112 ? -3.062 4.823 -16.836 1.00 79.81 112 PHE A O 1
ATOM 910 N N . VAL A 1 113 ? -2.643 3.481 -15.081 1.00 74.31 113 VAL A N 1
ATOM 911 C CA . VAL A 1 113 ? -1.250 3.185 -15.443 1.00 74.31 113 VAL A CA 1
ATOM 912 C C . VAL A 1 113 ? -1.162 2.404 -16.756 1.00 74.31 113 VAL A C 1
ATOM 914 O O . VAL A 1 113 ? -0.332 2.725 -17.607 1.00 74.31 113 VAL A O 1
ATOM 917 N N . HIS A 1 114 ? -2.036 1.424 -16.964 1.00 72.56 114 HIS A N 1
ATOM 918 C CA . HIS A 1 114 ? -2.036 0.607 -18.171 1.00 72.56 114 HIS A CA 1
ATOM 919 C C . HIS A 1 114 ? -2.471 1.403 -19.415 1.00 72.56 114 HIS A C 1
ATOM 921 O O . HIS A 1 114 ? -1.737 1.461 -20.400 1.00 72.56 114 HIS A O 1
ATOM 927 N N . TYR A 1 115 ? -3.626 2.075 -19.371 1.00 70.12 115 TYR A N 1
ATOM 928 C CA . TYR A 1 115 ? -4.208 2.730 -20.548 1.00 70.12 115 TYR A CA 1
ATOM 929 C C . TYR A 1 115 ? -3.549 4.057 -20.914 1.00 70.12 115 TYR A C 1
ATOM 931 O O . TYR A 1 115 ? -3.321 4.318 -22.096 1.00 70.12 115 TYR A O 1
ATOM 939 N N . TYR A 1 116 ? -3.262 4.910 -19.928 1.00 66.56 116 TYR A N 1
ATOM 940 C CA . TYR A 1 116 ? -2.775 6.265 -20.206 1.00 66.56 116 TYR A CA 1
ATOM 941 C C . TYR A 1 116 ? -1.261 6.345 -20.268 1.00 66.56 116 TYR A C 1
ATOM 943 O O . TYR A 1 116 ? -0.725 7.172 -21.001 1.00 66.56 116 TYR A O 1
ATOM 951 N N . LEU A 1 117 ? -0.577 5.503 -19.499 1.00 63.94 117 LEU A N 1
ATOM 952 C CA . LEU A 1 117 ? 0.870 5.572 -19.385 1.00 63.94 117 LEU A CA 1
ATOM 953 C C . LEU A 1 117 ? 1.564 4.448 -20.177 1.00 63.94 117 LEU A C 1
ATOM 955 O O . LEU A 1 117 ? 2.722 4.622 -20.545 1.00 63.94 117 LEU A O 1
ATOM 959 N N . ARG A 1 118 ? 0.865 3.345 -20.504 1.00 62.19 118 ARG A N 1
ATOM 960 C CA . ARG A 1 118 ? 1.396 2.172 -21.238 1.00 62.19 118 ARG A CA 1
ATOM 961 C C . ARG A 1 118 ? 2.667 1.572 -20.626 1.00 62.19 118 ARG A C 1
ATOM 963 O O . ARG A 1 118 ? 3.453 0.952 -21.325 1.00 62.19 118 ARG A O 1
ATOM 970 N N . ILE A 1 119 ? 2.869 1.763 -19.325 1.00 61.31 119 ILE A N 1
ATOM 971 C CA . ILE A 1 119 ? 4.121 1.389 -18.650 1.00 61.31 119 ILE A CA 1
ATOM 972 C C . ILE A 1 119 ? 4.045 -0.035 -18.072 1.00 61.31 119 ILE A C 1
ATOM 974 O O . ILE A 1 119 ? 5.055 -0.612 -17.697 1.00 61.31 119 ILE A O 1
ATOM 978 N N . MET A 1 120 ? 2.850 -0.625 -18.006 1.00 62.69 120 MET A N 1
ATOM 979 C CA . MET A 1 120 ? 2.631 -1.950 -17.426 1.00 62.69 120 MET A CA 1
ATOM 980 C C . MET A 1 120 ? 2.058 -2.875 -18.496 1.00 62.69 120 MET A C 1
ATOM 982 O O . MET A 1 120 ? 0.957 -2.624 -18.997 1.00 62.69 120 MET A O 1
ATOM 986 N N . SER A 1 121 ? 2.803 -3.918 -18.854 1.00 63.00 121 SER A N 1
ATOM 987 C CA . SER A 1 121 ? 2.372 -4.924 -19.825 1.00 63.00 121 SER A CA 1
ATOM 988 C C . SER A 1 121 ? 2.150 -6.262 -19.136 1.00 63.00 121 SER A C 1
ATOM 990 O O . SER A 1 121 ? 2.928 -6.682 -18.279 1.00 63.00 121 SER A O 1
ATOM 992 N N . TYR A 1 122 ? 1.070 -6.932 -19.523 1.00 63.44 122 TYR A N 1
ATOM 993 C CA . TYR A 1 122 ? 0.734 -8.252 -19.021 1.00 63.44 122 TYR A CA 1
ATOM 994 C C . TYR A 1 122 ? 1.292 -9.326 -19.936 1.00 63.44 122 TYR A C 1
ATOM 996 O O . TYR A 1 122 ? 0.942 -9.406 -21.115 1.00 63.44 122 TYR A O 1
ATOM 1004 N N . GLN A 1 123 ? 2.103 -10.212 -19.373 1.00 59.34 123 GLN A N 1
ATOM 1005 C CA . GLN A 1 123 ? 2.426 -11.484 -20.008 1.00 59.34 123 GLN A CA 1
ATOM 1006 C C . GLN A 1 123 ? 1.338 -12.520 -19.685 1.00 59.34 123 GLN A C 1
ATOM 1008 O O . GLN A 1 123 ? 0.616 -12.412 -18.697 1.00 59.34 123 GLN A O 1
ATOM 1013 N N . ASN A 1 124 ? 1.248 -13.571 -20.503 1.00 57.97 124 ASN A N 1
ATOM 1014 C CA . ASN A 1 124 ? 0.323 -14.708 -20.343 1.00 57.97 124 ASN A CA 1
ATOM 1015 C C . ASN A 1 124 ? -1.163 -14.457 -20.689 1.00 57.97 124 ASN A C 1
ATOM 1017 O O . ASN A 1 124 ? -2.019 -15.222 -20.249 1.00 57.97 124 ASN A O 1
ATOM 1021 N N . GLY A 1 125 ? -1.492 -13.440 -21.494 1.00 56.91 125 GLY A N 1
ATOM 1022 C CA . GLY A 1 125 ? -2.864 -13.240 -21.994 1.00 56.91 125 GLY A CA 1
ATOM 1023 C C . GLY A 1 125 ? -3.859 -12.746 -20.939 1.00 56.91 125 GLY A C 1
ATOM 1024 O O . GLY A 1 125 ? -5.067 -12.885 -21.118 1.00 56.91 125 GLY A O 1
ATOM 1025 N N . TRP A 1 126 ? -3.358 -12.184 -19.838 1.00 56.81 126 TRP A N 1
ATOM 1026 C CA . TRP A 1 126 ? -4.182 -11.524 -18.834 1.00 56.81 126 TRP A CA 1
ATOM 1027 C C . TRP A 1 126 ? -4.645 -10.177 -19.382 1.00 56.81 126 TRP A C 1
ATOM 1029 O O . TRP A 1 126 ? -3.836 -9.357 -19.810 1.00 56.81 126 TRP A O 1
ATOM 1039 N N . ILE A 1 127 ? -5.961 -9.975 -19.406 1.00 58.53 127 ILE A N 1
ATOM 1040 C CA . ILE A 1 127 ? -6.584 -8.758 -19.918 1.00 58.53 127 ILE A CA 1
ATOM 1041 C C . ILE A 1 127 ? -7.358 -8.119 -18.767 1.00 58.53 127 ILE A C 1
ATOM 1043 O O . ILE A 1 127 ? -8.256 -8.748 -18.209 1.00 58.53 127 ILE A O 1
ATOM 1047 N N . ILE A 1 128 ? -7.050 -6.860 -18.439 1.00 59.62 128 ILE A N 1
ATOM 1048 C CA . ILE A 1 128 ? -7.805 -6.059 -17.450 1.00 59.62 128 ILE A CA 1
ATOM 1049 C C . ILE A 1 128 ? -9.281 -5.904 -17.866 1.00 59.62 128 ILE A C 1
ATOM 1051 O O . ILE A 1 128 ? -10.159 -5.690 -17.032 1.00 59.62 128 ILE A O 1
ATOM 1055 N N . SER A 1 129 ? -9.580 -6.035 -19.159 1.00 46.53 129 SER A N 1
ATOM 1056 C CA . SER A 1 129 ? -10.931 -5.926 -19.706 1.00 46.53 129 SER A CA 1
ATOM 1057 C C . SER A 1 129 ? -11.131 -6.864 -20.889 1.00 46.53 129 SER A C 1
ATOM 1059 O O . SER A 1 129 ? -10.366 -6.811 -21.843 1.00 46.53 129 SER A O 1
ATOM 1061 N N . ALA A 1 130 ? -12.221 -7.628 -20.908 1.00 43.38 130 ALA A N 1
ATOM 1062 C CA . ALA A 1 130 ? -12.655 -8.456 -22.041 1.00 43.38 130 ALA A CA 1
ATOM 1063 C C . ALA A 1 130 ? -13.079 -7.656 -23.306 1.00 43.38 130 ALA A C 1
ATOM 1065 O O . ALA A 1 130 ? -13.926 -8.106 -24.070 1.00 43.38 130 ALA A O 1
ATOM 1066 N N . LEU A 1 131 ? -12.539 -6.453 -23.519 1.00 40.50 131 LEU A N 1
ATOM 1067 C CA . LEU A 1 131 ? -12.954 -5.491 -24.539 1.00 40.50 131 LEU A CA 1
ATOM 1068 C C . LEU A 1 131 ? -11.762 -5.103 -25.429 1.00 40.50 131 LEU A C 1
ATOM 1070 O O . LEU A 1 131 ? -11.329 -3.956 -25.487 1.00 40.50 131 LEU A O 1
ATOM 1074 N N . HIS A 1 132 ? -11.223 -6.100 -26.126 1.00 38.34 132 HIS A N 1
ATOM 1075 C CA . HIS A 1 132 ? -10.500 -5.886 -27.376 1.00 38.34 132 HIS A CA 1
ATOM 1076 C C . HIS A 1 132 ? -10.832 -7.040 -28.328 1.00 38.34 132 HIS A C 1
ATOM 1078 O O . HIS A 1 132 ? -10.232 -8.112 -28.273 1.00 38.34 132 HIS A O 1
ATOM 1084 N N . SER A 1 133 ? -11.876 -6.813 -29.124 1.00 35.97 133 SER A N 1
ATOM 1085 C CA . SER A 1 133 ? -12.160 -7.486 -30.394 1.00 35.97 133 SER A CA 1
ATOM 1086 C C . SER A 1 133 ? -11.781 -6.546 -31.524 1.00 35.97 133 SER A C 1
ATOM 1088 O O . SER A 1 133 ? -12.202 -5.369 -31.403 1.00 35.97 133 SER A O 1
#